Protein AF-A0A3N0ICL8-F1 (afdb_monomer_lite)

Organism: NCBI:txid572010

Secondary structure (DSSP, 8-state):
---------SBGGGSS-HHHHHHHHHIIIIISS-TTT-TT---HHHHS-HHHHHHHHHHHHHHHT--GGGEE--BTTS--HHHHHHTT-STTT---SSSEEEE-B---SSTTPPPPPHHHHHHHHHHHHHHTT-EEEETTEEEEEEEESEEEEEEEE-HHHHHHHHHHHHTTT--

Radius of gyration: 15.99 Å; chains: 1; bounding box: 40×55×31 Å

Sequence (175 aa):
MSINKPIAESGIFSVVSDSDALVLIEFFLYYAAPRGISPLSLDLPRALSGVEKDDLLNELCDEAKCERSDLCFPTLRNGRTNEISRLNLTDERFVVDGAKGFFWLNVPNGKGAPPEDEFDCIIRHIRNSIAHGRVCAVNDYGLFEDIKNNLTMRFVVKPQALINWVSRIQERFDS

Foldseek 3Di:
DDPPDQPLPDFPCVLDPPVLVCLLLCCLQEQCDDVVRHVNHPNCVPNDDLVRLVVLVVLLCVLQVHDVLLEAAAEPVGDPVVSCVVNLNDPVRNDQPGWHKYFHWDDDPDPPDDTDDPSNRVSVQQSQQVVVSVWTDRPQWIWGWHDDVHTRMTTIGRSRSVSVSSVVVVVSVVD

Structure (mmCIF, N/CA/C/O backbone):
data_AF-A0A3N0ICL8-F1
#
_entry.id   AF-A0A3N0ICL8-F1
#
loop_
_atom_sit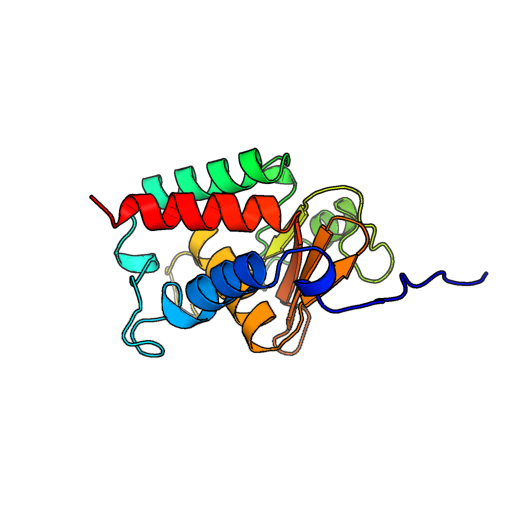e.group_PDB
_atom_site.id
_atom_site.type_symbol
_atom_site.label_atom_id
_atom_site.label_alt_id
_atom_site.label_comp_id
_atom_site.label_asym_id
_atom_site.label_entity_id
_atom_site.label_seq_id
_atom_site.pdbx_PDB_ins_code
_atom_site.Cartn_x
_atom_site.Cartn_y
_atom_site.Cartn_z
_atom_site.occupancy
_atom_site.B_iso_or_equiv
_atom_site.auth_seq_id
_atom_site.auth_comp_id
_atom_site.auth_asym_id
_atom_site.auth_atom_id
_atom_site.pdbx_PDB_model_num
ATOM 1 N N . MET A 1 1 ? 3.594 -36.238 -2.054 1.00 38.16 1 MET A N 1
ATOM 2 C CA . MET A 1 1 ? 3.239 -35.318 -0.953 1.00 38.16 1 MET A CA 1
ATOM 3 C C . MET A 1 1 ? 2.204 -34.358 -1.496 1.00 38.16 1 MET A C 1
ATOM 5 O O . MET A 1 1 ? 2.481 -33.709 -2.495 1.00 38.16 1 MET A O 1
ATOM 9 N N . SER A 1 2 ? 1.000 -34.374 -0.930 1.00 30.83 2 SER A N 1
ATOM 10 C CA . SER A 1 2 ? -0.095 -33.508 -1.368 1.00 30.83 2 SER A CA 1
ATOM 11 C C . SER A 1 2 ? 0.225 -32.070 -0.970 1.00 30.83 2 SER A C 1
ATOM 13 O O . SER A 1 2 ? 0.467 -31.803 0.205 1.00 30.83 2 SER A O 1
ATOM 15 N N . ILE A 1 3 ? 0.286 -31.170 -1.947 1.00 37.06 3 ILE A N 1
ATOM 16 C CA . ILE A 1 3 ? 0.439 -29.736 -1.710 1.00 37.06 3 ILE A CA 1
ATOM 17 C C . ILE A 1 3 ? -0.955 -29.240 -1.332 1.00 37.06 3 ILE A C 1
ATOM 19 O O . ILE A 1 3 ? -1.821 -29.123 -2.199 1.00 37.06 3 ILE A O 1
ATOM 23 N N . ASN A 1 4 ? -1.187 -28.985 -0.044 1.00 35.69 4 ASN A N 1
ATOM 24 C CA . ASN A 1 4 ? -2.344 -28.210 0.395 1.00 35.69 4 ASN A CA 1
ATOM 25 C C . ASN A 1 4 ? -2.156 -26.780 -0.122 1.00 35.69 4 ASN A C 1
ATOM 27 O O . ASN A 1 4 ? -1.581 -25.936 0.559 1.00 35.69 4 ASN A O 1
ATOM 31 N N . LYS A 1 5 ? -2.593 -26.515 -1.358 1.00 39.91 5 LYS A N 1
ATOM 32 C CA . LYS A 1 5 ? -2.854 -25.141 -1.785 1.00 39.91 5 LYS A CA 1
ATOM 33 C C . LYS A 1 5 ? -3.917 -24.582 -0.833 1.00 39.91 5 LYS A C 1
ATOM 35 O O . LYS A 1 5 ? -4.924 -25.267 -0.643 1.00 39.91 5 LYS A O 1
ATOM 40 N N . PRO A 1 6 ? -3.730 -23.386 -0.251 1.00 45.34 6 PRO A N 1
ATOM 41 C CA . PRO A 1 6 ? -4.837 -22.704 0.391 1.00 45.34 6 PRO A CA 1
ATOM 42 C C . PRO A 1 6 ? -5.937 -22.571 -0.660 1.00 45.34 6 PRO A C 1
ATOM 44 O O . PRO A 1 6 ? -5.702 -22.061 -1.760 1.00 45.34 6 PRO A O 1
ATOM 47 N N . ILE A 1 7 ? -7.102 -23.136 -0.365 1.00 46.94 7 ILE A N 1
ATOM 48 C CA . ILE A 1 7 ? -8.272 -22.986 -1.216 1.00 46.94 7 ILE A CA 1
ATOM 49 C C . ILE A 1 7 ? -8.655 -21.513 -1.079 1.00 46.94 7 ILE A C 1
ATOM 51 O O . ILE A 1 7 ? -8.997 -21.056 0.007 1.00 46.94 7 ILE A O 1
ATOM 55 N N . ALA A 1 8 ? -8.513 -20.745 -2.158 1.00 50.00 8 ALA A N 1
ATOM 56 C CA . ALA A 1 8 ? -9.071 -19.404 -2.235 1.00 50.00 8 ALA A CA 1
ATOM 57 C C . ALA A 1 8 ? -10.596 -19.563 -2.279 1.00 50.00 8 ALA A C 1
ATOM 59 O O . ALA A 1 8 ? -11.173 -19.771 -3.344 1.00 50.00 8 ALA A O 1
ATOM 60 N N . GLU A 1 9 ? -11.237 -19.578 -1.112 1.00 45.47 9 GLU A N 1
ATOM 61 C CA . GLU A 1 9 ? -12.672 -19.859 -0.998 1.00 45.47 9 GLU A CA 1
ATOM 62 C C . GLU A 1 9 ? -13.538 -18.640 -1.343 1.00 45.47 9 GLU A C 1
ATOM 64 O O . GLU A 1 9 ? -14.746 -18.771 -1.517 1.00 45.47 9 GLU A O 1
ATOM 69 N N . SER A 1 10 ? -12.950 -17.445 -1.471 1.00 52.47 10 SER A N 1
ATOM 70 C CA . SER A 1 10 ? -13.676 -16.212 -1.794 1.00 52.47 10 SER A CA 1
ATOM 71 C C . SER A 1 10 ? -12.728 -15.019 -2.012 1.00 52.47 10 SER A C 1
ATOM 73 O O . SER A 1 10 ? -11.560 -15.045 -1.616 1.00 52.47 10 SER A O 1
ATOM 75 N N . GLY A 1 11 ? -13.211 -13.968 -2.688 1.00 53.12 11 GLY A N 1
ATOM 76 C CA . GLY A 1 11 ? -12.480 -12.697 -2.784 1.00 53.12 11 GLY A CA 1
ATOM 77 C C . GLY A 1 11 ? -12.280 -12.070 -1.400 1.00 53.12 11 GLY A C 1
ATOM 78 O O . GLY A 1 11 ? -13.015 -12.398 -0.481 1.00 53.12 11 GLY A O 1
ATOM 79 N N . ILE A 1 12 ? -11.324 -11.146 -1.248 1.00 53.72 12 ILE A N 1
ATOM 80 C CA . ILE A 1 12 ? -11.063 -10.390 0.005 1.00 53.72 12 ILE A CA 1
ATOM 81 C C . ILE A 1 12 ? -12.335 -9.864 0.705 1.00 53.72 12 ILE A C 1
ATOM 83 O O . ILE A 1 12 ? -12.366 -9.713 1.920 1.00 53.72 12 ILE A O 1
ATOM 87 N N . PHE A 1 13 ? -13.402 -9.610 -0.045 1.00 54.34 13 PHE A N 1
ATOM 88 C CA . PHE A 1 13 ? -14.673 -9.110 0.474 1.00 54.34 13 PHE A CA 1
ATOM 89 C C . PHE A 1 13 ? -15.501 -10.147 1.244 1.00 54.34 13 PHE A C 1
ATOM 91 O O . PHE A 1 13 ? -16.565 -9.817 1.741 1.00 54.34 13 PHE A O 1
ATOM 98 N N . SER A 1 14 ? -15.038 -11.391 1.375 1.00 55.19 14 SER A N 1
ATOM 99 C CA . SER A 1 14 ? -15.649 -12.362 2.291 1.00 55.19 14 SER A CA 1
ATOM 100 C C . SER A 1 14 ? -15.159 -12.258 3.731 1.00 55.19 14 SER A C 1
ATOM 102 O O . SER A 1 14 ? 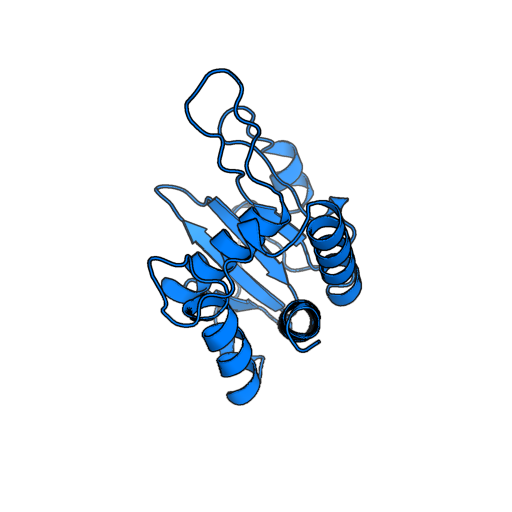-15.793 -12.824 4.618 1.00 55.19 14 SER A O 1
ATOM 104 N N . VAL A 1 15 ? -14.039 -11.566 3.971 1.00 58.69 15 VAL A N 1
ATOM 105 C CA . VAL A 1 15 ? -13.439 -11.398 5.309 1.00 58.69 15 VAL A CA 1
ATOM 106 C C . VAL A 1 15 ? -13.653 -10.000 5.891 1.00 58.69 15 VAL A C 1
ATOM 108 O O . VAL A 1 15 ? -13.181 -9.708 6.986 1.00 58.69 15 VAL A O 1
ATOM 111 N N . VAL A 1 16 ? -14.378 -9.138 5.177 1.00 63.75 16 VAL A N 1
ATOM 112 C CA . VAL A 1 16 ? -14.808 -7.809 5.629 1.00 63.75 16 VAL A CA 1
ATOM 113 C C . VAL A 1 16 ? -16.264 -7.573 5.255 1.00 63.75 16 VAL A C 1
ATOM 115 O O . VAL A 1 16 ? -16.801 -8.265 4.396 1.00 63.75 16 VAL A O 1
ATOM 118 N N . SER A 1 17 ? -16.911 -6.601 5.898 1.00 74.50 17 SER A N 1
ATOM 119 C CA . SER A 1 17 ? -18.257 -6.191 5.495 1.00 74.50 17 SER A CA 1
ATOM 120 C C . SER A 1 17 ? -18.254 -5.553 4.096 1.00 74.50 17 SER A C 1
ATOM 122 O O . SER A 1 17 ? -17.246 -4.990 3.664 1.00 74.50 17 SER A O 1
ATOM 124 N N . ASP A 1 18 ? -19.394 -5.566 3.400 1.00 77.31 18 ASP A N 1
ATOM 125 C CA . ASP A 1 18 ? -19.538 -4.862 2.115 1.00 77.31 18 ASP A CA 1
ATOM 126 C C . ASP A 1 18 ? -19.229 -3.357 2.243 1.00 77.31 18 ASP A C 1
ATOM 128 O O . ASP A 1 18 ? -18.680 -2.747 1.329 1.00 77.31 18 ASP A O 1
ATOM 132 N N . SER A 1 19 ? -19.537 -2.746 3.392 1.00 81.69 19 SER A N 1
ATOM 133 C CA . SER A 1 19 ? -19.188 -1.348 3.673 1.00 81.69 19 SER A CA 1
ATOM 134 C C . SER A 1 19 ? -17.679 -1.126 3.752 1.00 81.69 19 SER A C 1
ATOM 136 O O . SER A 1 19 ? -17.165 -0.175 3.171 1.00 81.69 19 SER A O 1
ATOM 138 N N . ASP A 1 20 ? -16.957 -2.021 4.414 1.00 83.81 20 ASP A N 1
ATOM 139 C CA . ASP A 1 20 ? -15.502 -1.941 4.566 1.00 83.81 20 ASP A CA 1
ATOM 140 C C . ASP A 1 20 ? -14.774 -2.174 3.236 1.00 83.81 20 ASP A C 1
ATOM 142 O O . ASP A 1 20 ? -13.794 -1.503 2.903 1.00 83.81 20 ASP A O 1
ATOM 146 N N . ALA A 1 21 ? -15.293 -3.108 2.438 1.00 83.44 21 ALA A N 1
ATOM 147 C CA . ALA A 1 21 ? -14.873 -3.328 1.063 1.00 83.44 21 ALA A CA 1
ATOM 148 C C . ALA A 1 21 ? -14.972 -2.043 0.230 1.00 83.44 21 ALA A C 1
ATOM 150 O O . ALA A 1 21 ? -14.026 -1.683 -0.478 1.00 83.44 21 ALA A O 1
ATOM 151 N N . LEU A 1 22 ? -16.107 -1.345 0.336 1.00 87.62 22 LEU A N 1
ATOM 152 C CA . LEU A 1 22 ? -16.352 -0.094 -0.373 1.00 87.62 22 LEU A CA 1
ATOM 153 C C . LEU A 1 22 ? -15.381 1.008 0.053 1.00 87.62 22 LEU A C 1
ATOM 155 O O . LEU A 1 22 ? -14.879 1.692 -0.831 1.00 87.62 22 LEU A O 1
ATOM 159 N N . VAL A 1 23 ? -15.035 1.127 1.341 1.00 91.75 23 VAL A N 1
ATOM 160 C CA . VAL A 1 23 ? -14.032 2.103 1.815 1.00 91.75 23 VAL A CA 1
ATOM 161 C C . VAL A 1 23 ? -12.691 1.908 1.106 1.00 91.75 23 VAL A C 1
ATOM 163 O O . VAL A 1 23 ? -12.119 2.860 0.573 1.00 91.75 23 VAL A O 1
ATOM 166 N N . LEU A 1 24 ? -12.196 0.668 1.043 1.00 92.81 24 LEU A N 1
ATOM 167 C CA . LEU A 1 24 ? -10.926 0.369 0.375 1.00 92.81 24 LEU A CA 1
ATOM 168 C C . LEU A 1 24 ? -11.007 0.628 -1.135 1.00 92.81 24 LEU A C 1
ATOM 170 O O . LEU A 1 24 ? -10.092 1.219 -1.711 1.00 92.81 24 LEU A O 1
ATOM 174 N N . ILE A 1 25 ? -12.093 0.204 -1.787 1.00 92.56 25 ILE A N 1
ATOM 175 C CA . ILE A 1 25 ? -12.297 0.430 -3.224 1.00 92.56 25 ILE A CA 1
ATOM 176 C C . ILE A 1 25 ? -12.344 1.930 -3.525 1.00 92.56 25 ILE A C 1
ATOM 178 O O . ILE A 1 25 ? -11.626 2.397 -4.410 1.00 92.56 25 ILE A O 1
ATOM 182 N N . GLU A 1 26 ? -13.167 2.682 -2.795 1.00 94.44 26 GLU A N 1
ATOM 183 C CA . GLU A 1 26 ? -13.355 4.116 -2.988 1.00 94.44 26 GLU A CA 1
ATOM 184 C C . GLU A 1 26 ? -12.031 4.856 -2.801 1.00 94.44 26 GLU A C 1
ATOM 186 O O . GLU A 1 26 ? -11.587 5.598 -3.683 1.00 94.44 26 GLU A O 1
ATOM 191 N N . PHE A 1 27 ? -11.332 4.575 -1.703 1.00 96.81 27 PHE A N 1
ATOM 192 C CA . PHE A 1 27 ? -10.057 5.208 -1.432 1.00 96.81 27 PHE A CA 1
ATOM 193 C C . PHE A 1 27 ? -9.011 4.896 -2.497 1.00 96.81 27 PHE A C 1
ATOM 195 O O . PHE A 1 27 ? -8.489 5.815 -3.128 1.00 96.81 27 PHE A O 1
ATOM 202 N N . PHE A 1 28 ? -8.705 3.623 -2.746 1.00 96.62 28 PHE A N 1
ATOM 203 C CA . PHE A 1 28 ? -7.595 3.286 -3.633 1.00 96.62 28 PHE A CA 1
ATOM 204 C C . PHE A 1 28 ? -7.887 3.614 -5.100 1.00 96.62 28 PHE A C 1
ATOM 206 O O . PHE A 1 28 ? -6.979 4.058 -5.810 1.00 96.62 28 PHE A O 1
ATOM 213 N N . LEU A 1 29 ? -9.124 3.413 -5.570 1.00 95.62 29 LEU A N 1
ATOM 214 C CA . LEU A 1 29 ? -9.475 3.621 -6.977 1.00 95.62 29 LEU A CA 1
ATOM 215 C C . LEU A 1 29 ? -9.864 5.066 -7.311 1.00 95.62 29 LEU A C 1
ATOM 217 O O . LEU A 1 29 ? -9.754 5.436 -8.481 1.00 95.62 29 LEU A O 1
ATOM 221 N N . TYR A 1 30 ? -10.267 5.884 -6.330 1.00 95.69 30 TYR A N 1
ATOM 222 C CA . TYR A 1 30 ? -10.703 7.262 -6.582 1.00 95.69 30 TYR A CA 1
ATOM 223 C C . TYR A 1 30 ? -9.870 8.318 -5.852 1.00 95.69 30 TYR A C 1
ATOM 225 O O . TYR A 1 30 ? -9.346 9.205 -6.530 1.00 95.69 30 TYR A O 1
ATOM 233 N N . TYR A 1 31 ? -9.717 8.243 -4.526 1.00 96.50 31 TYR A N 1
ATOM 234 C CA . TYR A 1 31 ? -9.010 9.278 -3.749 1.00 96.50 31 TYR A CA 1
ATOM 235 C C . TYR A 1 31 ? -7.484 9.199 -3.895 1.00 96.50 31 TYR A C 1
ATOM 237 O O . TYR A 1 31 ? -6.818 10.214 -4.094 1.00 96.50 31 TYR A O 1
ATOM 245 N N . ALA A 1 32 ? -6.921 7.993 -3.871 1.00 96.00 32 ALA A N 1
ATOM 246 C CA . ALA A 1 32 ? -5.489 7.735 -4.024 1.00 96.00 32 ALA A CA 1
ATOM 247 C C . ALA A 1 32 ? -5.069 7.476 -5.487 1.00 96.00 32 ALA A C 1
ATOM 249 O O . ALA A 1 32 ? -3.901 7.197 -5.786 1.00 96.00 32 ALA A O 1
ATOM 250 N N . ALA A 1 33 ? -6.015 7.546 -6.427 1.00 94.38 33 ALA A N 1
ATOM 251 C CA . ALA A 1 33 ? -5.708 7.469 -7.846 1.00 94.38 33 ALA A CA 1
ATOM 252 C C . ALA A 1 33 ? -4.926 8.714 -8.312 1.00 94.38 33 ALA A C 1
ATOM 254 O O . ALA A 1 33 ? -5.056 9.784 -7.724 1.00 94.38 33 ALA A O 1
ATOM 255 N N . PRO A 1 34 ? -4.113 8.621 -9.382 1.00 91.69 34 PRO A N 1
ATOM 256 C CA . PRO A 1 34 ? -3.412 9.785 -9.918 1.00 91.69 34 PRO A CA 1
ATOM 257 C C . PRO A 1 34 ? -4.403 10.845 -10.425 1.00 91.69 34 PRO A C 1
ATOM 259 O O . PRO A 1 34 ? -5.440 10.485 -10.985 1.00 91.69 34 PRO A O 1
ATOM 262 N N . ARG A 1 35 ? -4.040 12.137 -10.366 1.00 89.75 35 ARG A N 1
ATOM 263 C CA . ARG A 1 35 ? -4.895 13.256 -10.834 1.00 89.75 35 ARG A CA 1
ATOM 264 C C . ARG A 1 35 ? -5.471 13.097 -12.242 1.00 89.75 35 ARG A C 1
ATOM 266 O O . ARG A 1 35 ? -6.552 13.594 -12.519 1.00 89.75 35 ARG A O 1
ATOM 273 N N . GLY A 1 36 ? -4.746 12.435 -13.144 1.00 90.50 36 GLY A N 1
ATOM 274 C CA . GLY A 1 36 ? -5.207 12.196 -14.517 1.00 90.50 36 GLY A CA 1
ATOM 275 C C . GLY A 1 36 ? -6.210 11.046 -14.671 1.00 90.50 36 GLY A C 1
ATOM 276 O O . GLY A 1 36 ? -6.708 10.839 -15.771 1.00 90.50 36 GLY A O 1
ATOM 277 N N . ILE A 1 37 ? -6.467 10.280 -13.608 1.00 90.88 37 ILE A N 1
ATOM 278 C CA . ILE A 1 37 ? -7.300 9.069 -13.623 1.00 90.88 37 ILE A CA 1
ATOM 279 C C . ILE A 1 37 ? -8.632 9.291 -12.898 1.00 90.88 37 ILE A C 1
ATOM 281 O O . ILE A 1 37 ? -9.652 8.791 -13.360 1.00 90.88 37 ILE A O 1
ATOM 285 N N . SER A 1 38 ? -8.639 10.045 -11.796 1.00 93.06 38 SER A N 1
ATOM 286 C CA . SER A 1 38 ? -9.843 10.307 -10.998 1.00 93.06 38 SER A CA 1
ATOM 287 C C . SER A 1 38 ? -10.008 11.805 -10.721 1.00 93.06 38 SER A C 1
ATOM 289 O O . SER A 1 38 ? -9.053 12.433 -10.257 1.00 93.06 38 SER A O 1
ATOM 291 N N . PRO A 1 39 ? -11.209 12.385 -10.923 1.00 93.25 39 PRO A N 1
ATOM 292 C CA . PRO A 1 39 ? -11.488 13.768 -10.536 1.00 93.25 39 PRO A CA 1
ATOM 293 C C . PRO A 1 39 ? -11.516 13.969 -9.011 1.00 93.25 39 PRO A C 1
ATOM 295 O O . PRO A 1 39 ? -11.409 15.102 -8.557 1.00 93.25 39 PRO A O 1
ATOM 298 N N . LEU A 1 40 ? -11.640 12.889 -8.231 1.00 94.69 40 LEU A N 1
ATOM 299 C CA . LEU A 1 40 ? -11.632 12.905 -6.762 1.00 94.69 40 LEU A CA 1
ATOM 300 C C . LEU A 1 40 ? -10.221 12.732 -6.174 1.00 94.69 40 LEU A C 1
ATOM 302 O O . LEU A 1 40 ? -10.062 12.639 -4.964 1.00 94.69 40 LEU A O 1
ATOM 306 N N . SER A 1 41 ? -9.192 12.656 -7.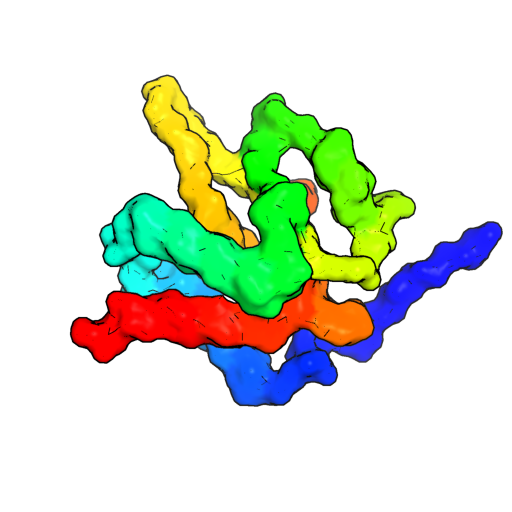020 1.00 96.25 41 SER A N 1
ATOM 307 C CA . SER A 1 41 ? -7.811 12.430 -6.592 1.00 96.25 41 SER A CA 1
ATOM 308 C C . SER A 1 41 ? -7.334 13.486 -5.590 1.00 96.25 41 SER A C 1
ATOM 310 O O . SER A 1 41 ? -7.226 14.665 -5.935 1.00 96.25 41 SER A O 1
ATOM 312 N N . LEU A 1 42 ? -6.855 13.033 -4.432 1.00 95.44 42 LEU A N 1
ATOM 313 C CA . LEU A 1 42 ? -6.167 13.859 -3.434 1.00 95.44 42 LEU A CA 1
ATOM 314 C C . LEU A 1 42 ? -4.738 14.244 -3.855 1.00 95.44 42 LEU A C 1
ATOM 316 O O . LEU A 1 42 ? -4.156 15.161 -3.290 1.00 95.44 42 LEU A O 1
ATOM 320 N N . ASP A 1 43 ? -4.171 13.588 -4.878 1.00 94.81 43 ASP A N 1
ATOM 321 C CA . ASP A 1 43 ? -2.783 13.801 -5.325 1.00 94.81 43 ASP A CA 1
ATOM 322 C C . ASP A 1 43 ? -1.767 13.588 -4.192 1.00 94.81 43 ASP A C 1
ATOM 324 O O . ASP A 1 43 ? -0.847 14.388 -4.011 1.00 94.81 43 ASP A O 1
ATOM 328 N N . LEU A 1 44 ? -1.943 12.490 -3.438 1.00 95.31 44 LEU A N 1
ATOM 329 C CA . LEU A 1 44 ? -1.125 12.131 -2.269 1.00 95.31 44 LEU A CA 1
ATOM 330 C C . LEU A 1 44 ? 0.386 12.345 -2.479 1.00 95.31 44 LEU A C 1
ATOM 332 O O . LEU A 1 44 ? 1.011 12.924 -1.589 1.00 95.31 44 LEU A O 1
ATOM 336 N N . PRO A 1 45 ? 0.988 11.994 -3.643 1.00 93.06 45 PRO A N 1
ATOM 337 C CA . PRO A 1 45 ? 2.418 12.196 -3.850 1.00 93.06 45 PRO A CA 1
ATOM 338 C C . PRO A 1 45 ? 2.879 13.649 -3.712 1.00 93.06 45 PRO A C 1
ATOM 340 O O . PRO A 1 45 ? 4.026 13.876 -3.327 1.00 93.06 45 PRO A O 1
ATOM 343 N N . ARG A 1 46 ? 2.017 14.617 -4.051 1.00 92.38 46 ARG A N 1
ATOM 344 C CA . ARG A 1 46 ? 2.295 16.057 -3.953 1.00 92.38 46 ARG A CA 1
ATOM 345 C C . ARG A 1 46 ? 1.695 16.705 -2.715 1.00 92.38 46 ARG A C 1
ATOM 347 O O . ARG A 1 46 ? 2.200 17.740 -2.295 1.00 92.38 46 ARG A O 1
ATOM 354 N N . ALA A 1 47 ? 0.598 16.155 -2.207 1.00 94.94 47 ALA A N 1
ATOM 355 C CA . ALA A 1 47 ? -0.143 16.754 -1.111 1.00 94.94 47 ALA A CA 1
ATOM 356 C C . ALA A 1 47 ? 0.465 16.439 0.263 1.00 94.94 47 ALA A C 1
ATOM 358 O O . ALA A 1 47 ? 0.294 17.230 1.181 1.00 94.94 47 ALA A O 1
ATOM 359 N N . LEU A 1 48 ? 1.203 15.331 0.379 1.00 96.12 48 LEU A N 1
ATOM 360 C CA . LEU A 1 48 ? 1.899 14.933 1.601 1.00 96.12 48 LEU A CA 1
ATOM 361 C C . LEU A 1 48 ? 3.403 15.192 1.482 1.00 96.12 48 LEU A C 1
ATOM 363 O O . LEU A 1 48 ? 4.035 14.862 0.471 1.00 96.12 48 LEU A O 1
ATOM 367 N N . SER A 1 49 ? 3.991 15.748 2.537 1.00 95.81 49 SER A N 1
ATOM 368 C CA . SER A 1 49 ? 5.438 15.862 2.701 1.00 95.81 49 SER A CA 1
ATOM 369 C C . SER A 1 49 ? 6.090 14.495 2.944 1.00 95.81 49 SER A C 1
ATOM 371 O O . SER A 1 49 ? 5.433 13.521 3.302 1.00 95.81 49 SER A O 1
ATOM 373 N N . GLY A 1 50 ? 7.414 14.413 2.777 1.00 95.12 50 GLY A N 1
ATOM 374 C CA . GLY A 1 50 ? 8.150 13.173 3.053 1.00 95.12 50 GLY A CA 1
ATOM 375 C C . GLY A 1 50 ? 8.050 12.713 4.514 1.00 95.12 50 GLY A C 1
ATOM 376 O O . GLY A 1 50 ? 8.039 11.517 4.763 1.00 95.12 50 GLY A O 1
ATOM 377 N N . VAL A 1 51 ? 7.928 13.648 5.465 1.00 96.88 51 VAL A N 1
ATOM 378 C CA . VAL A 1 51 ? 7.746 13.321 6.891 1.00 96.88 51 VAL A CA 1
ATOM 379 C C . VAL A 1 51 ? 6.367 12.712 7.123 1.00 96.88 51 VAL A C 1
ATOM 381 O O . VAL A 1 51 ? 6.271 11.646 7.712 1.00 96.88 51 VAL A O 1
ATOM 384 N N . GLU A 1 52 ? 5.313 13.322 6.576 1.00 97.19 52 GLU A N 1
ATOM 385 C CA . GLU A 1 52 ? 3.948 12.793 6.709 1.00 97.19 52 GLU A CA 1
ATOM 386 C C . GLU A 1 52 ? 3.803 11.406 6.076 1.00 97.19 52 GLU A C 1
ATOM 388 O O . GLU A 1 52 ? 3.111 10.549 6.617 1.00 97.19 52 GLU A O 1
ATOM 393 N N . LYS A 1 53 ? 4.472 11.160 4.943 1.00 97.62 53 LYS A N 1
ATOM 394 C CA . LYS A 1 53 ? 4.501 9.834 4.311 1.00 97.62 53 LYS A CA 1
ATOM 395 C C . LYS A 1 53 ? 5.206 8.794 5.178 1.00 97.62 53 LYS A C 1
ATOM 397 O O . LYS A 1 53 ? 4.724 7.667 5.270 1.00 97.62 53 LYS A O 1
ATOM 402 N N . ASP A 1 54 ? 6.319 9.165 5.811 1.00 97.31 54 ASP A N 1
ATOM 403 C CA . ASP A 1 54 ? 7.043 8.272 6.714 1.00 97.31 54 ASP A CA 1
ATOM 404 C C . ASP A 1 54 ? 6.215 7.941 7.962 1.00 97.31 54 ASP A C 1
ATOM 406 O O . ASP A 1 54 ? 6.091 6.771 8.323 1.00 97.31 54 ASP A O 1
ATOM 410 N N . ASP A 1 55 ? 5.568 8.950 8.552 1.00 97.88 55 ASP A N 1
ATOM 411 C CA . ASP A 1 55 ? 4.655 8.786 9.684 1.00 97.88 55 ASP A CA 1
ATOM 412 C C . ASP A 1 55 ? 3.489 7.858 9.322 1.00 97.88 55 ASP A C 1
ATOM 414 O O . ASP A 1 55 ? 3.230 6.885 10.027 1.00 97.88 55 ASP A O 1
ATOM 418 N N . LEU A 1 56 ? 2.841 8.078 8.172 1.00 98.06 56 LEU A N 1
ATOM 419 C CA . LEU A 1 56 ? 1.756 7.216 7.696 1.00 98.06 56 LEU A CA 1
ATOM 420 C C . LEU A 1 56 ? 2.224 5.780 7.430 1.00 98.06 56 LEU A C 1
ATOM 422 O O . LEU A 1 56 ? 1.459 4.839 7.631 1.00 98.06 56 LEU A O 1
ATOM 426 N N . LEU A 1 57 ? 3.460 5.571 6.979 1.00 97.88 57 LEU A N 1
ATOM 427 C CA . LEU A 1 57 ? 4.009 4.225 6.812 1.00 97.88 57 LEU A CA 1
ATOM 428 C C . LEU A 1 57 ? 4.277 3.542 8.163 1.00 97.88 57 LEU A C 1
ATOM 430 O O . LEU A 1 57 ? 4.033 2.341 8.306 1.00 97.88 57 LEU A O 1
ATOM 434 N N . ASN A 1 58 ? 4.728 4.291 9.168 1.00 98.00 58 ASN A N 1
ATOM 435 C CA . ASN A 1 58 ? 4.869 3.771 10.528 1.00 98.00 58 ASN A CA 1
ATOM 436 C C . ASN A 1 58 ? 3.491 3.420 11.123 1.00 98.00 58 ASN A C 1
ATOM 438 O O . ASN A 1 58 ? 3.324 2.332 11.670 1.00 98.00 58 ASN A O 1
ATOM 442 N N . GLU A 1 59 ? 2.474 4.257 10.898 1.00 98.31 59 GLU A N 1
ATOM 443 C CA . GLU A 1 59 ? 1.086 3.980 11.294 1.00 98.31 59 GLU A CA 1
ATOM 444 C C . GLU A 1 59 ? 0.526 2.714 10.623 1.00 98.31 59 GLU A C 1
ATOM 446 O O . GLU A 1 59 ? -0.141 1.914 11.281 1.00 98.31 59 GLU A O 1
ATOM 451 N N . LEU A 1 60 ? 0.837 2.465 9.342 1.00 98.38 60 LEU A N 1
ATOM 452 C CA . LEU A 1 60 ? 0.475 1.206 8.676 1.00 98.38 60 LEU A CA 1
ATOM 453 C C . LEU A 1 60 ? 1.079 -0.007 9.395 1.00 98.38 60 LEU A C 1
ATOM 455 O O . LEU A 1 60 ? 0.383 -1.000 9.611 1.00 98.38 60 LEU A O 1
ATOM 459 N N . CYS A 1 61 ? 2.363 0.062 9.753 1.00 98.25 61 CYS A N 1
ATOM 460 C CA . CYS A 1 61 ? 3.048 -1.016 10.467 1.00 98.25 61 CYS A CA 1
ATOM 461 C C . CYS A 1 61 ? 2.411 -1.263 11.847 1.00 98.25 61 CYS A C 1
ATOM 463 O O . CYS A 1 61 ? 2.145 -2.412 12.215 1.00 98.25 61 CYS A O 1
ATOM 465 N N . ASP A 1 62 ? 2.081 -0.190 12.568 1.00 98.12 62 ASP A N 1
ATOM 466 C CA . ASP A 1 62 ? 1.443 -0.248 13.885 1.00 98.12 62 ASP A CA 1
ATOM 467 C C . ASP A 1 62 ? 0.034 -0.856 13.837 1.00 98.12 62 ASP A C 1
ATOM 469 O O . ASP A 1 62 ? -0.319 -1.684 14.690 1.00 98.12 62 ASP A O 1
ATOM 473 N N . GLU A 1 63 ? -0.777 -0.486 12.843 1.00 97.88 63 GLU A N 1
ATOM 474 C CA . GLU A 1 63 ? -2.107 -1.064 12.612 1.00 97.88 63 GLU A CA 1
ATOM 475 C C . GLU A 1 63 ? -2.009 -2.537 12.190 1.00 97.88 63 GLU A C 1
ATOM 477 O O . GLU A 1 63 ? -2.751 -3.393 12.683 1.00 97.88 63 GLU A O 1
ATOM 482 N N . ALA A 1 64 ? -1.047 -2.863 11.323 1.00 97.31 64 ALA A N 1
ATOM 483 C CA . ALA A 1 64 ? -0.815 -4.216 10.825 1.00 97.31 64 ALA A CA 1
ATOM 484 C C . ALA A 1 64 ? -0.137 -5.148 11.845 1.00 97.31 64 ALA A C 1
ATOM 486 O O . ALA A 1 64 ? -0.123 -6.365 11.636 1.00 97.31 64 ALA A O 1
ATOM 487 N N . LYS A 1 65 ? 0.380 -4.598 12.954 1.00 97.44 65 LYS A N 1
ATOM 488 C CA . LYS A 1 65 ? 1.170 -5.309 13.973 1.00 97.44 65 LYS A CA 1
ATOM 489 C C . LYS A 1 65 ? 2.394 -6.007 13.368 1.00 97.44 65 LYS A C 1
ATOM 491 O O . LYS A 1 65 ? 2.681 -7.152 13.714 1.00 97.44 65 LYS A O 1
ATOM 496 N N . CYS A 1 66 ? 3.097 -5.319 12.470 1.00 97.12 66 CYS A N 1
ATOM 497 C CA . CYS A 1 66 ? 4.361 -5.774 11.892 1.00 97.12 66 CYS A CA 1
ATOM 498 C C . CYS A 1 66 ? 5.458 -4.729 12.077 1.00 97.12 66 CYS A C 1
ATOM 500 O O . CYS A 1 66 ? 5.188 -3.560 12.346 1.00 97.12 66 CYS A O 1
ATOM 502 N N . GLU A 1 67 ? 6.709 -5.140 11.915 1.00 96.50 67 GLU A N 1
ATOM 503 C CA . GLU A 1 67 ? 7.821 -4.204 11.860 1.00 96.50 67 GLU A CA 1
ATOM 504 C C . GLU A 1 67 ? 7.992 -3.667 10.439 1.00 96.50 67 GLU A C 1
ATOM 506 O O . GLU A 1 67 ? 7.665 -4.324 9.450 1.00 96.50 67 GLU A O 1
ATOM 511 N N . ARG A 1 68 ? 8.640 -2.507 10.301 1.00 94.69 68 ARG A N 1
ATOM 512 C CA . ARG A 1 68 ? 9.036 -2.008 8.977 1.00 94.69 68 ARG A CA 1
ATOM 513 C C . ARG A 1 68 ? 9.972 -2.974 8.241 1.00 94.69 68 ARG A C 1
ATOM 515 O O . ARG A 1 68 ? 10.004 -2.990 7.018 1.00 94.69 68 ARG A O 1
ATOM 522 N N . SER A 1 69 ? 10.692 -3.822 8.982 1.00 93.88 69 SER A N 1
ATOM 523 C CA . SER A 1 69 ? 11.569 -4.866 8.437 1.00 93.88 69 SER A CA 1
ATOM 524 C C . SER A 1 69 ? 10.818 -6.048 7.792 1.00 93.88 69 SER A C 1
ATOM 526 O O . SER A 1 69 ? 11.432 -6.834 7.056 1.00 93.88 69 SER A O 1
ATOM 528 N N . ASP A 1 70 ? 9.503 -6.149 8.021 1.00 96.19 70 ASP A N 1
ATOM 529 C CA . ASP A 1 70 ? 8.594 -7.106 7.376 1.00 96.19 70 ASP A CA 1
ATOM 530 C C . ASP A 1 70 ? 8.069 -6.596 6.022 1.00 96.19 70 ASP A C 1
ATOM 532 O O . ASP A 1 70 ? 7.430 -7.341 5.269 1.00 96.19 70 ASP A O 1
ATOM 536 N N . LEU A 1 71 ? 8.368 -5.336 5.683 1.00 96.00 71 LEU A N 1
ATOM 537 C CA . LEU A 1 71 ? 8.082 -4.717 4.395 1.00 96.00 71 LEU A CA 1
ATOM 538 C C . LEU A 1 71 ? 9.396 -4.515 3.627 1.00 96.00 71 LEU A C 1
ATOM 540 O O . LEU A 1 71 ? 10.280 -3.762 4.026 1.00 96.00 71 LEU A O 1
ATOM 544 N N . CYS A 1 72 ? 9.545 -5.211 2.504 1.00 93.69 72 CYS A N 1
ATOM 545 C CA . CYS A 1 72 ? 10.734 -5.125 1.661 1.00 93.69 72 CYS A CA 1
ATOM 546 C C . CYS A 1 72 ? 10.461 -4.243 0.435 1.00 93.69 72 CYS A C 1
ATOM 548 O O . CYS A 1 72 ? 9.513 -4.486 -0.314 1.00 93.69 72 CYS A O 1
ATOM 550 N N . PHE A 1 73 ? 11.342 -3.276 0.171 1.00 93.00 73 PHE A N 1
ATOM 551 C CA . PHE A 1 73 ? 11.229 -2.340 -0.957 1.00 93.00 73 PHE A CA 1
ATOM 552 C C . PHE A 1 73 ? 12.383 -2.507 -1.955 1.00 93.00 73 PHE A C 1
ATOM 554 O O . PHE A 1 73 ? 13.258 -1.643 -2.077 1.00 93.00 73 PHE A O 1
ATOM 561 N N . PRO A 1 74 ? 12.475 -3.650 -2.658 1.00 89.12 74 PRO A N 1
ATOM 562 C CA . PRO A 1 74 ? 13.579 -3.883 -3.568 1.00 89.12 74 PRO A CA 1
ATOM 563 C C . PRO A 1 74 ? 13.411 -3.058 -4.854 1.00 89.12 74 PRO A C 1
ATOM 565 O O . PRO A 1 74 ? 12.304 -2.755 -5.297 1.00 89.12 74 PRO A O 1
ATOM 568 N N . THR A 1 75 ? 14.525 -2.729 -5.509 1.00 85.00 75 THR A N 1
ATOM 569 C CA . THR A 1 75 ? 14.509 -2.143 -6.860 1.00 85.00 75 THR A CA 1
ATOM 570 C C . THR A 1 75 ? 14.757 -3.233 -7.890 1.00 85.00 75 THR A C 1
ATOM 572 O O . THR A 1 75 ? 15.599 -4.103 -7.669 1.00 85.00 75 THR A O 1
ATOM 575 N N . LEU A 1 76 ? 14.105 -3.163 -9.056 1.00 69.56 76 LEU A N 1
ATOM 576 C CA . LEU A 1 76 ? 14.234 -4.178 -10.119 1.00 69.56 76 LEU A CA 1
ATOM 577 C C . LEU A 1 76 ? 15.688 -4.467 -10.552 1.00 69.56 76 LEU A C 1
ATOM 579 O O . LEU A 1 76 ? 15.958 -5.515 -11.127 1.00 69.56 76 LEU A O 1
ATOM 583 N N . ARG A 1 77 ? 16.629 -3.550 -10.284 1.00 65.81 77 ARG A N 1
ATOM 584 C CA . ARG A 1 77 ? 18.059 -3.713 -10.592 1.00 65.81 77 ARG A CA 1
ATOM 585 C C . ARG A 1 77 ? 18.835 -4.505 -9.536 1.00 65.81 77 ARG A C 1
ATOM 587 O O . ARG A 1 77 ? 19.781 -5.193 -9.894 1.00 65.81 77 ARG A O 1
ATOM 594 N N . ASN A 1 78 ? 18.439 -4.427 -8.267 1.00 64.38 78 ASN A N 1
ATOM 595 C CA . ASN A 1 78 ? 19.182 -4.984 -7.130 1.00 64.38 78 ASN A CA 1
ATOM 596 C C . ASN A 1 78 ? 18.348 -6.034 -6.385 1.00 64.38 78 ASN A C 1
ATOM 598 O O . ASN A 1 78 ? 18.292 -6.023 -5.156 1.00 64.38 78 ASN A O 1
ATOM 602 N N . GLY A 1 79 ? 17.643 -6.890 -7.131 1.00 62.97 79 GLY A N 1
ATOM 603 C CA . GLY A 1 79 ? 16.588 -7.743 -6.595 1.00 62.97 79 GLY A CA 1
ATOM 604 C C . GLY A 1 79 ? 16.982 -8.506 -5.333 1.00 62.97 79 GLY A C 1
ATOM 605 O O . GLY A 1 79 ? 17.802 -9.419 -5.377 1.00 62.97 79 GLY A O 1
ATOM 606 N N . ARG A 1 80 ? 16.375 -8.136 -4.198 1.00 64.69 80 ARG A N 1
ATOM 607 C CA . ARG A 1 80 ? 16.626 -8.750 -2.887 1.00 64.69 80 ARG A CA 1
ATOM 608 C C . ARG A 1 80 ? 15.814 -10.035 -2.716 1.00 64.69 80 ARG A C 1
ATOM 610 O O . ARG A 1 80 ? 15.014 -10.173 -1.796 1.00 64.69 80 ARG A O 1
ATOM 617 N N . THR A 1 81 ? 16.029 -11.001 -3.606 1.00 73.81 81 THR A N 1
ATOM 618 C CA . THR A 1 81 ? 15.368 -12.319 -3.569 1.00 73.81 81 THR A CA 1
ATOM 619 C C . THR A 1 81 ? 15.572 -13.045 -2.239 1.00 73.81 81 THR A C 1
ATOM 621 O O . THR A 1 81 ? 14.661 -13.724 -1.770 1.00 73.81 81 THR A O 1
ATOM 624 N N . ASN A 1 82 ? 16.715 -12.838 -1.580 1.00 80.56 82 ASN A N 1
ATOM 625 C CA . ASN A 1 82 ? 16.990 -13.402 -0.257 1.00 80.56 82 ASN A CA 1
ATOM 626 C C . ASN A 1 82 ? 16.058 -12.850 0.833 1.00 80.56 82 ASN A C 1
ATOM 628 O O . ASN A 1 82 ? 15.625 -13.611 1.692 1.00 80.56 82 ASN A O 1
ATOM 632 N N . GLU A 1 83 ? 15.717 -11.559 0.800 1.00 83.19 83 GLU A N 1
ATOM 633 C CA . GLU A 1 83 ? 14.804 -10.954 1.782 1.00 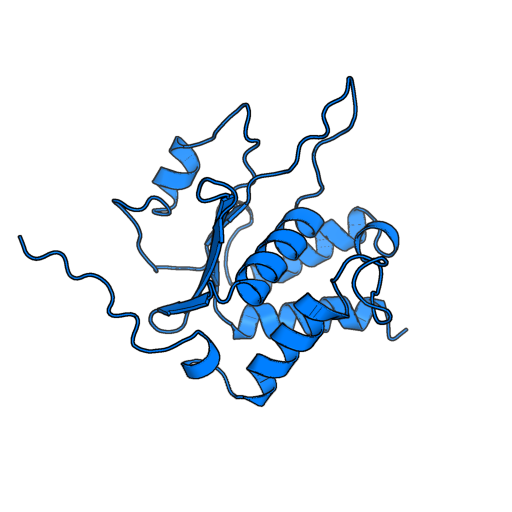83.19 83 GLU A CA 1
ATOM 634 C C . GLU A 1 83 ? 13.362 -11.408 1.549 1.00 83.19 83 GLU A C 1
ATOM 636 O O . GLU A 1 83 ? 12.688 -11.805 2.496 1.00 83.19 83 GLU A O 1
ATOM 641 N N . ILE A 1 84 ? 12.928 -11.462 0.286 1.00 87.81 84 ILE A N 1
ATOM 642 C CA . ILE A 1 84 ? 11.615 -12.010 -0.094 1.00 87.81 84 ILE A CA 1
ATOM 643 C C . ILE A 1 84 ? 11.502 -13.477 0.354 1.00 87.81 84 ILE A C 1
ATOM 645 O O . ILE A 1 84 ? 10.482 -13.892 0.904 1.00 87.81 84 ILE A O 1
ATOM 649 N N . SER A 1 85 ? 12.565 -14.267 0.168 1.00 86.56 85 SER A N 1
ATOM 650 C CA . SER A 1 85 ? 12.601 -15.651 0.642 1.00 86.56 85 SER A CA 1
ATOM 651 C C . SER A 1 85 ? 12.634 -15.757 2.165 1.00 86.56 85 SER A C 1
ATOM 653 O O . SER A 1 85 ? 12.027 -16.686 2.690 1.00 86.56 85 SER A O 1
ATOM 655 N N . ARG A 1 86 ? 13.334 -14.859 2.873 1.00 88.25 86 ARG A N 1
ATOM 656 C CA . ARG A 1 86 ? 13.383 -14.829 4.347 1.00 88.25 86 ARG A CA 1
ATOM 657 C C . ARG A 1 86 ? 11.991 -14.612 4.934 1.00 88.25 86 ARG A C 1
ATOM 659 O O . ARG A 1 86 ? 11.652 -15.238 5.927 1.00 88.25 86 ARG A O 1
ATOM 666 N N . LEU A 1 87 ? 11.197 -13.756 4.294 1.00 90.25 87 LEU A N 1
ATOM 667 C CA . LEU A 1 87 ? 9.828 -13.446 4.698 1.00 90.25 87 LEU A CA 1
ATOM 668 C C . LEU A 1 87 ? 8.803 -14.494 4.234 1.00 90.25 87 LEU A C 1
ATOM 670 O O . LEU A 1 87 ? 7.610 -14.305 4.454 1.00 90.25 87 LEU A O 1
ATOM 674 N N . ASN A 1 88 ? 9.222 -15.604 3.612 1.00 92.12 88 ASN A N 1
ATOM 675 C CA . ASN A 1 88 ? 8.304 -16.626 3.094 1.00 92.12 88 ASN A CA 1
ATOM 676 C C . ASN A 1 88 ? 7.266 -16.026 2.121 1.00 92.12 88 ASN A C 1
ATOM 678 O O . ASN A 1 88 ? 6.075 -16.315 2.207 1.00 92.12 88 ASN A O 1
ATOM 682 N N . LEU A 1 89 ? 7.716 -15.142 1.220 1.00 90.81 89 LEU A N 1
ATOM 683 C CA . LEU A 1 89 ? 6.873 -14.459 0.227 1.00 90.81 89 LEU A CA 1
ATOM 684 C C . LEU A 1 89 ? 7.056 -14.992 -1.204 1.00 90.81 89 LEU A C 1
ATOM 686 O O . LEU A 1 89 ? 6.382 -14.525 -2.122 1.00 90.81 89 LEU A O 1
ATOM 690 N N . THR A 1 90 ? 7.939 -15.971 -1.415 1.00 86.44 90 THR A N 1
ATOM 691 C CA . THR A 1 90 ? 8.106 -16.652 -2.709 1.00 86.44 90 THR A CA 1
ATOM 692 C C . THR A 1 90 ? 7.015 -17.699 -2.922 1.00 86.44 90 THR A C 1
ATOM 694 O O . THR A 1 90 ? 6.514 -18.268 -1.958 1.00 86.44 90 THR A O 1
ATOM 697 N N . ASP A 1 91 ? 6.675 -18.005 -4.176 1.00 84.31 91 ASP A N 1
ATOM 698 C CA . ASP A 1 91 ? 5.615 -18.978 -4.504 1.00 84.31 91 ASP A CA 1
ATOM 699 C C . ASP A 1 91 ? 5.841 -20.362 -3.876 1.00 84.31 91 ASP A C 1
ATOM 701 O O . ASP A 1 91 ? 4.898 -21.031 -3.468 1.00 84.31 91 ASP A O 1
ATOM 705 N N . GLU A 1 92 ? 7.100 -20.779 -3.757 1.00 84.69 92 GLU A N 1
ATOM 706 C CA . GLU A 1 92 ? 7.485 -22.088 -3.219 1.00 84.69 92 GLU A CA 1
ATOM 707 C C . GLU A 1 92 ? 7.390 -22.177 -1.692 1.00 84.69 92 GLU A C 1
ATOM 709 O O . GLU A 1 92 ? 7.287 -23.273 -1.142 1.00 84.69 92 GLU A O 1
ATOM 714 N N . ARG A 1 93 ? 7.478 -21.038 -0.998 1.00 84.81 93 ARG A N 1
ATOM 715 C CA . ARG A 1 93 ? 7.549 -20.968 0.469 1.00 84.81 93 ARG A CA 1
ATOM 716 C C . ARG A 1 93 ? 6.465 -20.080 1.060 1.00 84.81 93 ARG A C 1
ATOM 718 O O . ARG A 1 93 ? 6.600 -19.663 2.202 1.00 84.81 93 ARG A O 1
ATOM 725 N N . PHE A 1 94 ? 5.427 -19.760 0.292 1.00 89.56 94 PHE A N 1
ATOM 726 C CA . PHE A 1 94 ? 4.427 -18.795 0.717 1.00 89.56 94 PHE A CA 1
ATOM 727 C C . PHE A 1 94 ? 3.657 -19.292 1.943 1.00 89.56 94 PHE A C 1
ATOM 729 O O . PHE A 1 94 ? 3.013 -20.340 1.902 1.00 89.56 94 PHE A O 1
ATOM 736 N N . VAL A 1 95 ? 3.721 -18.519 3.028 1.00 90.31 95 VAL A N 1
ATOM 737 C CA . VAL A 1 95 ? 2.995 -18.786 4.275 1.00 90.31 95 VAL A CA 1
ATOM 738 C C . VAL A 1 95 ? 2.380 -17.489 4.784 1.00 90.31 95 VAL A C 1
ATOM 740 O O . VAL A 1 95 ? 3.058 -16.465 4.859 1.00 90.31 95 VAL A O 1
ATOM 743 N N . VAL A 1 96 ? 1.104 -17.551 5.164 1.00 91.88 96 VAL A N 1
ATOM 744 C CA . VAL A 1 96 ? 0.363 -16.460 5.809 1.00 91.88 96 VAL A CA 1
ATOM 745 C C . VAL A 1 96 ? 0.447 -16.649 7.326 1.00 91.88 96 VAL A C 1
ATOM 747 O O . VAL A 1 96 ? -0.354 -17.375 7.907 1.00 91.88 96 VAL A O 1
ATOM 750 N N . ASP A 1 97 ? 1.457 -16.045 7.950 1.00 92.19 97 ASP A N 1
ATOM 751 C CA . ASP A 1 97 ? 1.769 -16.134 9.391 1.00 92.19 97 ASP A CA 1
ATOM 752 C C . ASP A 1 97 ? 1.805 -14.761 10.095 1.00 92.19 97 ASP A C 1
ATOM 754 O O . ASP A 1 97 ? 1.992 -14.687 11.308 1.00 92.19 97 ASP A O 1
ATOM 758 N N . GLY A 1 98 ? 1.606 -13.677 9.347 1.00 94.62 98 GLY A N 1
ATOM 759 C CA . GLY A 1 98 ? 1.724 -12.306 9.825 1.00 94.62 98 GLY A CA 1
ATOM 760 C C . GLY A 1 98 ? 1.585 -11.309 8.680 1.00 94.62 98 GLY A C 1
ATOM 761 O O . GLY A 1 98 ? 1.560 -11.698 7.508 1.00 94.62 98 GLY A O 1
ATOM 762 N N . ALA A 1 99 ? 1.475 -10.023 9.021 1.00 97.25 99 ALA A N 1
ATOM 763 C CA . ALA A 1 99 ? 1.508 -8.974 8.014 1.00 97.25 99 ALA A CA 1
ATOM 764 C C . ALA A 1 99 ? 2.942 -8.789 7.505 1.00 97.25 99 ALA A C 1
ATOM 766 O O . ALA A 1 99 ? 3.872 -8.681 8.298 1.00 97.25 99 ALA A O 1
ATOM 767 N N . LYS A 1 100 ? 3.115 -8.819 6.184 1.00 97.38 100 LYS A N 1
ATOM 768 C CA . LYS A 1 100 ? 4.420 -8.756 5.515 1.00 97.38 100 LYS A CA 1
ATOM 769 C C . LYS A 1 100 ? 4.238 -8.556 4.022 1.00 97.38 100 LYS A C 1
ATOM 771 O O . LYS A 1 100 ? 3.236 -8.991 3.447 1.00 97.38 100 LYS A O 1
ATOM 776 N N . GLY A 1 101 ? 5.219 -7.955 3.363 1.00 96.94 101 GLY A N 1
ATOM 777 C CA . GLY A 1 101 ? 5.127 -7.766 1.924 1.00 96.94 101 GLY A CA 1
ATOM 778 C C . GLY A 1 101 ? 6.426 -7.396 1.242 1.00 96.94 101 GLY A C 1
ATOM 779 O O . GLY A 1 101 ? 7.400 -6.994 1.871 1.00 96.94 101 GLY A O 1
ATOM 780 N N . PHE A 1 102 ? 6.424 -7.526 -0.080 1.00 95.62 102 PHE A N 1
ATOM 781 C CA . PHE A 1 102 ? 7.428 -6.898 -0.924 1.00 95.62 102 PHE A CA 1
ATOM 782 C C . PHE A 1 102 ? 6.763 -5.989 -1.949 1.00 95.62 102 PHE A C 1
ATOM 784 O O . PHE A 1 102 ? 5.729 -6.340 -2.518 1.00 95.62 102 PHE A O 1
ATOM 791 N N . PHE A 1 103 ? 7.395 -4.851 -2.220 1.00 95.44 103 PHE A N 1
ATOM 792 C CA . PHE A 1 103 ? 6.885 -3.809 -3.105 1.00 95.44 103 PHE A CA 1
ATOM 793 C C . PHE A 1 103 ? 8.023 -3.322 -3.997 1.00 95.44 103 PHE A C 1
ATOM 795 O O . PHE A 1 103 ? 8.964 -2.684 -3.524 1.00 95.44 103 PHE A O 1
ATOM 802 N N . TRP A 1 104 ? 7.982 -3.643 -5.290 1.00 93.00 104 TRP A N 1
ATOM 803 C CA . TRP A 1 104 ? 9.064 -3.232 -6.181 1.00 93.00 104 TRP A CA 1
ATOM 804 C C . TRP A 1 104 ? 9.014 -1.723 -6.438 1.00 93.00 104 TRP A C 1
ATOM 806 O O . TRP A 1 104 ? 8.114 -1.222 -7.116 1.00 93.00 104 TRP A O 1
ATOM 816 N N . LEU A 1 105 ? 10.032 -1.011 -5.950 1.00 91.56 105 LEU A N 1
ATOM 817 C CA . LEU A 1 105 ? 10.175 0.426 -6.159 1.00 91.56 105 LEU A CA 1
ATOM 818 C C . LEU A 1 105 ? 10.392 0.730 -7.636 1.00 91.56 105 LEU A C 1
ATOM 820 O O . LEU A 1 105 ? 11.271 0.151 -8.296 1.00 91.56 105 LEU A O 1
ATOM 824 N N . ASN A 1 106 ? 9.636 1.698 -8.147 1.00 88.06 106 ASN A N 1
ATOM 825 C CA . ASN A 1 106 ? 9.931 2.249 -9.453 1.00 88.06 106 ASN A CA 1
ATOM 826 C C . ASN A 1 106 ? 11.187 3.129 -9.369 1.00 88.06 106 ASN A C 1
ATOM 828 O O . ASN A 1 106 ? 11.286 4.021 -8.530 1.00 88.06 106 ASN A O 1
ATOM 832 N N . VAL A 1 107 ? 12.147 2.898 -10.263 1.00 82.12 107 VAL A N 1
ATOM 833 C CA . VAL A 1 107 ? 13.345 3.736 -10.390 1.00 82.12 107 VAL A CA 1
ATOM 834 C C . VAL A 1 107 ? 13.265 4.443 -11.738 1.00 82.12 107 VAL A C 1
ATOM 836 O O . VAL A 1 107 ? 13.319 3.762 -12.769 1.00 82.12 107 VAL A O 1
ATOM 839 N N . PRO A 1 108 ? 13.123 5.779 -11.773 1.00 76.50 108 PRO A N 1
ATOM 840 C CA . PRO A 1 108 ? 13.034 6.506 -13.029 1.00 76.50 108 PRO A CA 1
ATOM 841 C C . PRO A 1 108 ? 14.271 6.262 -13.903 1.00 76.50 108 PRO A C 1
ATOM 843 O O . PRO A 1 108 ? 15.410 6.251 -13.433 1.00 76.50 108 PRO A O 1
ATOM 846 N N . ASN A 1 109 ? 14.058 6.089 -15.208 1.00 65.62 109 ASN A N 1
ATOM 847 C CA . ASN A 1 109 ? 15.156 5.995 -16.165 1.00 65.62 109 ASN A CA 1
ATOM 848 C C . ASN A 1 109 ? 15.772 7.390 -16.366 1.00 65.62 109 ASN A C 1
ATOM 850 O O . ASN A 1 109 ? 15.266 8.192 -17.143 1.00 65.62 109 ASN A O 1
ATOM 854 N N . GLY A 1 110 ? 16.863 7.685 -15.660 1.00 61.47 110 GLY A N 1
ATOM 855 C CA . GLY A 1 110 ? 17.597 8.945 -15.781 1.00 61.47 110 GLY A CA 1
ATOM 856 C C . GLY A 1 110 ? 18.743 9.030 -14.774 1.00 61.47 110 GLY A C 1
ATOM 857 O O . GLY A 1 110 ? 18.706 8.389 -13.726 1.00 61.47 110 GLY A O 1
ATOM 858 N N . LYS A 1 111 ? 19.798 9.791 -15.088 1.00 55.00 111 LYS A N 1
ATOM 859 C CA . LYS A 1 111 ? 20.912 10.007 -14.151 1.00 55.00 111 LYS A CA 1
ATOM 860 C C . LYS A 1 111 ? 20.444 10.930 -13.017 1.00 55.00 111 LYS A C 1
ATOM 862 O O . LYS A 1 111 ? 20.372 12.135 -13.220 1.00 55.00 111 LYS A O 1
ATOM 867 N N . GLY A 1 112 ? 20.147 10.364 -11.846 1.00 63.66 112 GLY A N 1
ATOM 868 C CA . GLY A 1 112 ? 20.038 11.114 -10.587 1.00 63.66 112 GLY A CA 1
ATOM 869 C C . GLY A 1 112 ? 18.637 11.323 -10.007 1.00 63.66 112 GLY A C 1
ATOM 870 O O . GLY A 1 112 ? 18.535 11.957 -8.964 1.00 63.66 112 GLY A O 1
ATOM 871 N N . ALA A 1 113 ? 17.571 10.798 -10.620 1.00 72.19 113 ALA A N 1
ATOM 872 C CA . ALA A 1 113 ? 16.262 10.801 -9.965 1.00 72.19 113 ALA A CA 1
ATOM 873 C C . ALA A 1 113 ? 16.242 9.740 -8.845 1.00 72.19 113 ALA A C 1
ATOM 875 O O . ALA A 1 113 ? 16.663 8.604 -9.103 1.00 72.19 113 ALA A O 1
ATOM 876 N N . PRO A 1 114 ? 15.792 10.080 -7.623 1.00 77.44 114 PRO A N 1
ATOM 877 C CA . PRO A 1 114 ? 15.670 9.097 -6.557 1.00 77.44 114 PRO A CA 1
ATOM 878 C C . PRO A 1 114 ? 14.633 8.023 -6.932 1.00 77.44 114 PRO A C 1
ATOM 880 O O . PRO A 1 114 ? 13.763 8.272 -7.778 1.00 77.44 114 PRO A O 1
ATOM 883 N N . PRO A 1 115 ? 14.722 6.821 -6.336 1.00 82.19 115 PRO A N 1
ATOM 884 C CA . PRO A 1 115 ? 13.626 5.861 -6.364 1.00 82.19 115 PRO A CA 1
ATOM 885 C C . PRO A 1 115 ? 12.314 6.494 -5.883 1.00 82.19 115 PRO A C 1
ATOM 887 O O . PRO A 1 115 ? 12.322 7.492 -5.164 1.00 82.19 115 PRO A O 1
ATOM 890 N N . GLU A 1 116 ? 11.197 5.900 -6.291 1.00 90.50 116 GLU A N 1
ATOM 891 C CA . GLU A 1 116 ? 9.880 6.184 -5.720 1.00 90.50 116 GLU A CA 1
ATOM 892 C C . GLU A 1 116 ? 9.901 6.068 -4.188 1.00 90.50 116 GLU A C 1
ATOM 894 O O . GLU A 1 116 ? 10.638 5.252 -3.634 1.00 90.50 116 GLU A O 1
ATOM 899 N N . ASP A 1 117 ? 9.096 6.891 -3.522 1.00 93.38 117 ASP A N 1
ATOM 900 C CA . ASP A 1 117 ? 8.904 6.821 -2.077 1.00 93.38 117 ASP A CA 1
ATOM 901 C C . ASP A 1 117 ? 8.181 5.520 -1.676 1.00 93.38 117 ASP A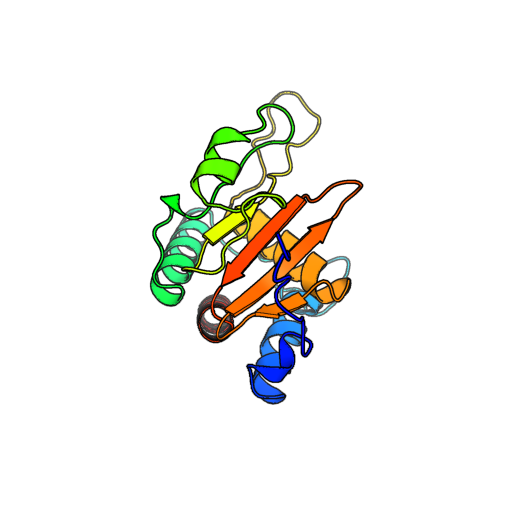 C 1
ATOM 903 O O . ASP A 1 117 ? 7.335 5.013 -2.420 1.00 93.38 117 ASP A O 1
ATOM 907 N N . GLU A 1 118 ? 8.510 4.961 -0.509 1.00 95.94 118 GLU A N 1
ATOM 908 C CA . GLU A 1 118 ? 7.935 3.694 -0.037 1.00 95.94 118 GLU A CA 1
ATOM 909 C C . GLU A 1 118 ? 6.412 3.787 0.127 1.00 95.94 118 GLU A C 1
ATOM 911 O O . GLU A 1 118 ? 5.695 2.890 -0.323 1.00 95.94 118 GLU A O 1
ATOM 916 N N . PHE A 1 119 ? 5.903 4.893 0.681 1.00 97.38 119 PHE A N 1
ATOM 917 C CA . PHE A 1 119 ? 4.467 5.124 0.839 1.00 97.38 119 PHE A CA 1
ATOM 918 C C . PHE A 1 119 ? 3.767 5.165 -0.524 1.00 97.38 119 PHE A C 1
ATOM 920 O O . PHE A 1 119 ? 2.793 4.442 -0.759 1.00 97.38 119 PHE A O 1
ATOM 927 N N . ASP A 1 120 ? 4.301 5.957 -1.460 1.00 96.19 120 ASP A N 1
ATOM 928 C CA . ASP A 1 120 ? 3.736 6.091 -2.808 1.00 96.19 120 ASP A CA 1
ATOM 929 C C . ASP A 1 120 ? 3.737 4.735 -3.548 1.00 96.19 120 ASP A C 1
ATOM 931 O O . ASP A 1 120 ? 2.777 4.389 -4.249 1.00 96.19 120 ASP A O 1
ATOM 935 N N . CYS A 1 121 ? 4.782 3.926 -3.339 1.00 96.19 121 CYS A N 1
ATOM 936 C CA . CYS A 1 121 ? 4.905 2.579 -3.889 1.00 96.19 121 CYS A CA 1
ATOM 937 C C . CYS A 1 121 ? 3.809 1.633 -3.367 1.00 96.19 121 CYS A C 1
ATOM 939 O O . CYS A 1 121 ? 3.171 0.933 -4.166 1.00 96.19 121 CYS A O 1
ATOM 941 N N . ILE A 1 122 ? 3.545 1.634 -2.054 1.00 97.88 122 ILE A N 1
ATOM 942 C CA . ILE A 1 122 ? 2.473 0.834 -1.438 1.00 97.88 122 ILE A CA 1
ATOM 943 C C . ILE A 1 122 ? 1.118 1.231 -2.020 1.00 97.88 122 ILE A C 1
ATOM 945 O O . ILE A 1 122 ? 0.396 0.367 -2.523 1.00 97.88 122 ILE A O 1
ATOM 949 N N . ILE A 1 123 ? 0.796 2.531 -2.020 1.00 97.81 123 ILE A N 1
ATOM 950 C CA . ILE A 1 123 ? -0.467 3.058 -2.556 1.00 97.81 123 ILE A CA 1
ATOM 951 C C . ILE A 1 123 ? -0.673 2.593 -4.000 1.00 97.81 123 ILE A C 1
ATOM 953 O O . ILE A 1 123 ? -1.726 2.050 -4.353 1.00 97.81 123 ILE A O 1
ATOM 957 N N . ARG A 1 124 ? 0.352 2.758 -4.845 1.00 96.56 124 ARG A N 1
ATOM 958 C CA . ARG A 1 124 ? 0.307 2.355 -6.253 1.00 96.56 124 ARG A CA 1
ATOM 959 C C . ARG A 1 124 ? 0.038 0.859 -6.408 1.00 96.56 124 ARG A C 1
ATOM 961 O O . ARG A 1 124 ? -0.783 0.484 -7.246 1.00 96.56 124 ARG A O 1
ATOM 968 N N . HIS A 1 125 ? 0.731 0.013 -5.650 1.00 97.50 125 HIS A N 1
ATOM 969 C CA . HIS A 1 125 ? 0.593 -1.437 -5.767 1.00 97.50 125 HIS A CA 1
ATOM 970 C C . HIS A 1 125 ? -0.734 -1.963 -5.219 1.00 97.50 125 HIS A C 1
ATOM 972 O O . HIS A 1 125 ? -1.351 -2.801 -5.879 1.00 97.50 125 HIS A O 1
ATOM 978 N N . ILE A 1 126 ? -1.211 -1.465 -4.074 1.00 97.38 126 ILE A N 1
ATOM 979 C CA . ILE A 1 126 ? -2.521 -1.861 -3.535 1.00 97.38 126 ILE A CA 1
ATOM 980 C C . ILE A 1 126 ? -3.629 -1.450 -4.507 1.00 97.38 126 ILE A C 1
ATOM 982 O O . ILE A 1 126 ? -4.470 -2.278 -4.857 1.00 97.38 126 ILE A O 1
ATOM 986 N N . ARG A 1 127 ? -3.582 -0.223 -5.045 1.00 96.38 127 ARG A N 1
ATOM 987 C CA . ARG A 1 127 ? -4.524 0.215 -6.083 1.00 96.38 127 ARG A CA 1
ATOM 988 C C . ARG A 1 127 ? -4.522 -0.721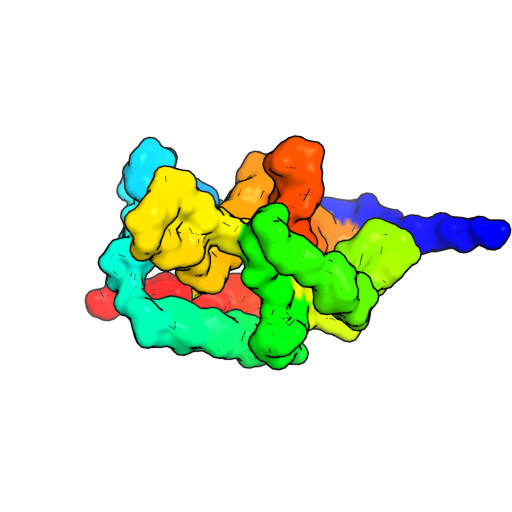 -7.285 1.00 96.38 127 ARG A C 1
ATOM 990 O O . ARG A 1 127 ? -5.586 -1.137 -7.727 1.00 96.38 127 ARG A O 1
ATOM 997 N N . ASN A 1 128 ? -3.350 -1.037 -7.836 1.00 95.62 128 ASN A N 1
ATOM 998 C CA . ASN A 1 128 ? -3.251 -1.910 -9.007 1.00 95.62 128 ASN A CA 1
ATOM 999 C C . ASN A 1 128 ? -3.775 -3.325 -8.715 1.00 95.62 128 ASN A C 1
ATOM 1001 O O . ASN A 1 128 ? -4.404 -3.933 -9.578 1.00 95.62 128 ASN A O 1
ATOM 1005 N N . SER A 1 129 ? -3.530 -3.834 -7.508 1.00 95.62 129 SER A N 1
ATOM 1006 C CA . SER A 1 129 ? -4.065 -5.113 -7.048 1.00 95.62 129 SER A CA 1
ATOM 1007 C C . SER A 1 129 ? -5.598 -5.108 -7.043 1.00 95.62 129 SER A C 1
ATOM 1009 O O . SER A 1 129 ? -6.217 -5.948 -7.699 1.00 95.62 129 SER A O 1
ATOM 1011 N N . ILE A 1 130 ? -6.213 -4.100 -6.411 1.00 93.62 130 ILE A N 1
ATOM 1012 C CA . ILE A 1 130 ? -7.675 -3.932 -6.359 1.00 93.62 130 ILE A CA 1
ATOM 1013 C C . ILE A 1 130 ? -8.256 -3.744 -7.767 1.00 93.62 130 ILE A C 1
ATOM 1015 O O . ILE A 1 130 ? -9.191 -4.446 -8.144 1.00 93.62 130 ILE A O 1
ATOM 1019 N N . ALA A 1 131 ? -7.676 -2.852 -8.576 1.00 92.31 131 ALA A N 1
ATOM 1020 C CA . ALA A 1 131 ? -8.153 -2.542 -9.927 1.00 92.31 131 ALA A CA 1
ATOM 1021 C C . ALA A 1 131 ? -8.140 -3.761 -10.864 1.00 92.31 131 ALA A C 1
ATOM 1023 O O . ALA A 1 131 ? -8.957 -3.851 -11.778 1.00 92.31 131 ALA A O 1
ATOM 1024 N N . HIS A 1 132 ? -7.217 -4.700 -10.647 1.00 92.00 132 HIS A N 1
ATOM 1025 C CA . HIS A 1 132 ? -7.117 -5.933 -11.425 1.00 92.00 132 HIS A CA 1
ATOM 1026 C C . HIS A 1 132 ? -7.800 -7.137 -10.761 1.00 92.00 132 HIS A C 1
ATOM 1028 O O . HIS A 1 132 ? -7.679 -8.249 -11.276 1.00 92.00 132 HIS A O 1
ATOM 1034 N N . GLY A 1 133 ? -8.484 -6.949 -9.626 1.00 89.38 133 GLY A N 1
ATOM 1035 C CA . GLY A 1 133 ? -9.138 -8.032 -8.887 1.00 89.38 133 GLY A CA 1
ATOM 1036 C C . GLY A 1 133 ? -8.167 -9.077 -8.328 1.00 89.38 133 GLY A C 1
ATOM 1037 O O . GLY A 1 133 ? -8.552 -10.225 -8.121 1.00 89.38 133 GLY A O 1
ATOM 1038 N N . ARG A 1 134 ? -6.900 -8.713 -8.100 1.00 91.62 134 ARG A N 1
ATOM 1039 C CA . ARG A 1 134 ? -5.838 -9.609 -7.602 1.00 91.62 134 ARG A CA 1
ATOM 1040 C C . ARG A 1 134 ? -5.754 -9.584 -6.083 1.00 91.62 134 ARG A C 1
ATOM 1042 O O . ARG A 1 134 ? -4.696 -9.404 -5.482 1.00 91.62 134 ARG A O 1
ATOM 1049 N N . VAL A 1 135 ? -6.923 -9.747 -5.488 1.00 90.69 135 VAL A N 1
ATOM 1050 C CA . VAL A 1 135 ? -7.149 -9.676 -4.055 1.00 90.69 135 VAL A CA 1
ATOM 1051 C C . VAL A 1 135 ? -7.913 -10.915 -3.616 1.00 90.69 135 VAL A C 1
ATOM 1053 O O . VAL A 1 135 ? -8.982 -11.216 -4.147 1.00 90.69 135 VAL A O 1
ATOM 1056 N N . CYS A 1 136 ? -7.381 -11.656 -2.653 1.00 87.56 136 CYS A N 1
ATOM 1057 C CA . CYS A 1 136 ? -8.054 -12.836 -2.117 1.00 87.56 136 CYS A CA 1
ATOM 1058 C C . CYS A 1 136 ? -7.962 -12.896 -0.596 1.00 87.56 136 CYS A C 1
ATOM 1060 O O . CYS A 1 136 ? -7.065 -12.318 0.017 1.00 87.56 136 CYS A O 1
ATOM 1062 N N . ALA A 1 137 ? -8.928 -13.580 0.009 1.00 87.19 137 ALA A N 1
ATOM 1063 C CA . ALA A 1 137 ? -8.921 -13.868 1.431 1.00 87.19 137 ALA A CA 1
ATOM 1064 C C . ALA A 1 137 ? -8.109 -15.141 1.703 1.00 87.19 137 ALA A C 1
ATOM 1066 O O . ALA A 1 137 ? -8.277 -16.150 1.013 1.00 87.19 137 ALA A O 1
ATOM 1067 N N . VAL A 1 138 ? -7.249 -15.105 2.720 1.00 86.44 138 VAL A N 1
ATOM 1068 C CA . VAL A 1 138 ? -6.545 -16.280 3.241 1.00 86.44 138 VAL A CA 1
ATOM 1069 C C . VAL A 1 138 ? -6.578 -16.218 4.766 1.00 86.44 138 VAL A C 1
ATOM 1071 O O . VAL A 1 138 ? -5.861 -15.423 5.375 1.00 86.44 138 VAL A O 1
ATOM 1074 N N . ASN A 1 139 ? -7.399 -17.070 5.390 1.00 85.62 139 ASN A N 1
ATOM 1075 C CA . ASN A 1 139 ? -7.730 -16.974 6.818 1.00 85.62 139 ASN A CA 1
ATOM 1076 C C . ASN A 1 139 ? -8.242 -15.554 7.151 1.00 85.62 139 ASN A C 1
ATOM 1078 O O . ASN A 1 139 ? -9.059 -15.018 6.410 1.00 85.62 139 ASN A O 1
ATOM 1082 N N . ASP A 1 140 ? -7.720 -14.918 8.203 1.00 87.88 140 ASP A N 1
ATOM 1083 C CA . ASP A 1 140 ? -8.083 -13.550 8.611 1.00 87.88 140 ASP A CA 1
ATOM 1084 C C . ASP A 1 140 ? -7.309 -12.446 7.853 1.00 87.88 140 ASP A C 1
ATOM 1086 O O . ASP A 1 140 ? -7.330 -11.276 8.247 1.00 87.88 140 ASP A O 1
ATOM 1090 N N . TYR A 1 141 ? -6.563 -12.801 6.802 1.00 91.50 141 TYR A N 1
ATOM 1091 C CA . TYR A 1 141 ? -5.720 -11.878 6.043 1.00 91.50 141 TYR A CA 1
ATOM 1092 C C . TYR A 1 141 ? -6.247 -11.662 4.624 1.00 91.50 141 TYR A C 1
ATOM 1094 O O . TYR A 1 141 ? -6.777 -12.567 3.980 1.00 91.50 141 TYR A O 1
ATOM 1102 N N . GLY A 1 142 ? -6.023 -10.455 4.110 1.00 91.94 142 GLY A N 1
ATOM 1103 C CA . GLY A 1 142 ? -6.079 -10.158 2.689 1.00 91.94 142 GLY A CA 1
ATOM 1104 C C . GLY A 1 142 ? -4.708 -10.386 2.060 1.00 91.94 142 GLY A C 1
ATOM 1105 O O . GLY A 1 142 ? -3.695 -9.891 2.560 1.00 91.94 142 GLY A O 1
ATOM 1106 N N . LEU A 1 143 ? -4.684 -11.129 0.959 1.00 94.38 143 LEU A N 1
ATOM 1107 C CA . LEU A 1 143 ? -3.542 -11.249 0.068 1.00 94.38 143 LEU A CA 1
ATOM 1108 C C . LEU A 1 143 ? -3.775 -10.344 -1.141 1.00 94.38 143 LEU A C 1
ATOM 1110 O O . LEU A 1 143 ? -4.736 -10.523 -1.890 1.00 94.38 143 LEU A O 1
ATOM 1114 N N . PHE A 1 144 ? -2.878 -9.384 -1.324 1.00 95.50 144 PHE A N 1
ATOM 1115 C CA . PHE A 1 144 ? -2.863 -8.460 -2.446 1.00 95.50 144 PHE A CA 1
ATOM 1116 C C . PHE A 1 144 ? -1.673 -8.790 -3.337 1.00 95.50 144 PHE A C 1
ATOM 1118 O O . PHE A 1 144 ? -0.559 -8.972 -2.841 1.00 95.50 144 PHE A O 1
ATOM 1125 N N . GLU A 1 145 ? -1.891 -8.815 -4.649 1.00 95.75 145 GLU A N 1
ATOM 1126 C CA . GLU A 1 145 ? -0.822 -9.032 -5.618 1.00 95.75 145 GLU A CA 1
ATOM 1127 C C . GLU A 1 145 ? -0.873 -8.015 -6.756 1.00 95.75 145 GLU A C 1
ATOM 1129 O O . GLU A 1 145 ? -1.920 -7.740 -7.338 1.00 95.75 145 GLU A O 1
ATOM 1134 N N . ASP A 1 146 ? 0.288 -7.485 -7.137 1.00 95.25 146 ASP A N 1
ATOM 1135 C CA . ASP A 1 146 ? 0.428 -6.707 -8.370 1.00 95.25 146 ASP A CA 1
ATOM 1136 C C . ASP A 1 146 ? 1.376 -7.427 -9.324 1.00 95.25 146 ASP A C 1
ATOM 1138 O O . ASP A 1 146 ? 2.420 -7.926 -8.913 1.00 95.25 146 ASP A O 1
ATOM 1142 N N . ILE A 1 147 ? 1.035 -7.457 -10.610 1.00 90.25 147 ILE A N 1
ATOM 1143 C CA . ILE A 1 147 ? 1.784 -8.163 -11.656 1.00 90.25 147 ILE A CA 1
ATOM 1144 C C . ILE A 1 147 ? 1.915 -7.231 -12.853 1.00 90.25 147 ILE A C 1
ATOM 1146 O O . ILE A 1 147 ? 0.911 -6.847 -13.465 1.00 90.25 147 ILE A O 1
ATOM 1150 N N . LYS A 1 148 ? 3.162 -6.947 -13.227 1.00 84.50 148 LYS A N 1
ATOM 1151 C CA . LYS A 1 148 ? 3.550 -6.238 -14.448 1.00 84.50 148 LYS A CA 1
ATOM 1152 C C . LYS A 1 148 ? 4.585 -7.084 -15.182 1.00 84.50 148 LYS A C 1
ATOM 1154 O O . LYS A 1 148 ? 5.780 -6.974 -14.919 1.00 84.50 148 LYS A O 1
ATOM 1159 N N . ASN A 1 149 ? 4.120 -7.960 -16.073 1.00 84.00 149 ASN A N 1
ATOM 1160 C CA . ASN A 1 149 ? 4.869 -9.074 -16.686 1.00 84.00 149 ASN A CA 1
ATOM 1161 C C . ASN A 1 149 ? 5.335 -10.154 -15.687 1.00 84.00 149 ASN A C 1
ATOM 1163 O O . ASN A 1 149 ? 5.214 -11.332 -15.988 1.00 84.00 149 ASN A O 1
ATOM 1167 N N . ASN A 1 150 ? 5.807 -9.758 -14.503 1.00 86.06 150 ASN A N 1
ATOM 1168 C CA . ASN A 1 150 ? 6.143 -10.612 -13.362 1.00 86.06 150 ASN A CA 1
ATOM 1169 C C . ASN A 1 150 ? 5.470 -10.074 -12.089 1.00 86.06 150 ASN A C 1
ATOM 1171 O O . ASN A 1 150 ? 4.979 -8.942 -12.091 1.00 86.06 150 ASN A O 1
ATOM 1175 N N . LEU A 1 151 ? 5.453 -10.863 -11.011 1.00 89.69 151 LEU A N 1
ATOM 1176 C CA . LEU A 1 151 ? 4.935 -10.442 -9.706 1.00 89.69 151 LEU A CA 1
ATOM 1177 C C . LEU A 1 151 ? 5.763 -9.264 -9.163 1.00 89.69 151 LEU A C 1
ATOM 1179 O O . LEU A 1 151 ? 6.950 -9.397 -8.864 1.00 89.69 151 LEU A O 1
ATOM 1183 N N . THR A 1 152 ? 5.129 -8.097 -9.074 1.00 92.56 152 THR A N 1
ATOM 1184 C CA . THR A 1 152 ? 5.725 -6.827 -8.639 1.00 92.56 152 THR A CA 1
ATOM 1185 C C . THR A 1 152 ? 5.266 -6.365 -7.254 1.00 92.56 152 THR A C 1
ATOM 1187 O O . THR A 1 152 ? 5.792 -5.385 -6.732 1.00 92.56 152 THR A O 1
ATOM 1190 N N . MET A 1 153 ? 4.316 -7.058 -6.641 1.00 95.69 153 MET A N 1
ATOM 1191 C CA . MET A 1 153 ? 4.023 -6.922 -5.220 1.00 95.69 153 MET A CA 1
ATOM 1192 C C . MET A 1 153 ? 3.332 -8.188 -4.734 1.00 95.69 153 MET A C 1
ATOM 1194 O O . MET A 1 153 ? 2.515 -8.754 -5.462 1.00 95.69 153 MET A O 1
ATOM 1198 N N . ARG A 1 154 ? 3.654 -8.592 -3.509 1.00 96.12 154 ARG A N 1
ATOM 1199 C CA . ARG A 1 154 ? 2.831 -9.492 -2.703 1.00 96.12 154 ARG A CA 1
ATOM 1200 C C . ARG A 1 154 ? 2.751 -8.906 -1.310 1.00 96.12 154 ARG A C 1
ATOM 1202 O O . ARG A 1 154 ? 3.791 -8.704 -0.686 1.00 96.12 154 ARG A O 1
ATOM 1209 N N . PHE A 1 155 ? 1.541 -8.653 -0.837 1.00 97.75 155 PHE A N 1
ATOM 1210 C CA . PHE A 1 155 ? 1.305 -8.064 0.470 1.00 97.75 155 PHE A CA 1
ATOM 1211 C C . PHE A 1 155 ? 0.225 -8.839 1.204 1.00 97.75 155 PHE A C 1
ATOM 1213 O O . PHE A 1 155 ? -0.881 -9.028 0.700 1.00 97.75 155 PHE A O 1
ATOM 1220 N N . VAL A 1 156 ? 0.583 -9.304 2.393 1.00 96.88 156 VAL A N 1
ATOM 1221 C CA . VAL A 1 156 ? -0.304 -9.967 3.336 1.00 96.88 156 VAL A CA 1
ATOM 1222 C C . VAL A 1 156 ? -0.576 -8.977 4.451 1.00 96.88 156 VAL A C 1
ATOM 1224 O O . VAL A 1 156 ? 0.360 -8.506 5.094 1.00 96.88 156 VAL A O 1
ATOM 1227 N N . VAL A 1 157 ? -1.843 -8.658 4.687 1.00 96.69 157 VAL A N 1
ATOM 1228 C CA . VAL A 1 157 ? -2.242 -7.735 5.754 1.00 96.69 157 VAL A CA 1
ATOM 1229 C C . VAL A 1 157 ? -3.680 -8.001 6.170 1.00 96.69 157 VAL A C 1
ATOM 1231 O O . VAL A 1 157 ? -4.503 -8.427 5.362 1.00 96.69 157 VAL A O 1
ATOM 1234 N N . LYS A 1 158 ? -4.002 -7.766 7.443 1.00 94.12 158 LYS A N 1
ATOM 1235 C CA . LYS A 1 158 ? -5.396 -7.809 7.890 1.00 94.12 158 LYS A CA 1
ATOM 1236 C C . LYS A 1 158 ? -6.161 -6.660 7.228 1.00 94.12 158 LYS A C 1
ATOM 1238 O O . LYS A 1 158 ? -5.722 -5.518 7.362 1.00 94.12 158 LYS A O 1
ATOM 1243 N N . PRO A 1 159 ? -7.305 -6.905 6.571 1.00 92.31 159 PRO A N 1
ATOM 1244 C CA . PRO A 1 159 ? -8.061 -5.837 5.920 1.00 92.31 159 PRO A CA 1
ATOM 1245 C C . PRO A 1 159 ? -8.427 -4.681 6.862 1.00 92.31 159 PRO A C 1
ATOM 1247 O O . PRO A 1 159 ? -8.333 -3.525 6.465 1.00 92.31 159 PRO A O 1
ATOM 1250 N N . GLN A 1 160 ? -8.731 -4.974 8.134 1.00 93.31 160 GLN A N 1
ATOM 1251 C CA . GLN A 1 160 ? -9.008 -3.943 9.143 1.00 93.31 160 GLN A CA 1
ATOM 1252 C C . GLN A 1 160 ? -7.847 -2.962 9.343 1.00 93.31 160 GLN A C 1
ATOM 1254 O O . GLN A 1 160 ? -8.084 -1.771 9.514 1.00 93.31 160 GLN A O 1
ATOM 1259 N N . ALA A 1 161 ? -6.600 -3.435 9.281 1.00 96.19 161 ALA A N 1
ATOM 1260 C CA . ALA A 1 161 ? -5.438 -2.559 9.397 1.00 96.19 161 ALA A CA 1
ATOM 1261 C C . ALA A 1 161 ? -5.365 -1.573 8.221 1.00 96.19 161 ALA A C 1
ATOM 1263 O O . ALA A 1 161 ? -5.071 -0.400 8.423 1.00 96.19 161 ALA A O 1
ATOM 1264 N N . LEU A 1 162 ? -5.702 -2.022 7.004 1.00 96.19 162 LEU A N 1
ATOM 1265 C CA . LEU A 1 162 ? -5.788 -1.133 5.843 1.00 96.19 162 LEU A CA 1
ATOM 1266 C C . LEU A 1 162 ? -6.922 -0.122 5.971 1.00 96.19 162 LEU A C 1
ATOM 1268 O O . LEU A 1 162 ? -6.728 1.027 5.603 1.00 96.19 162 LEU A O 1
ATOM 1272 N N . ILE A 1 163 ? -8.082 -0.530 6.483 1.00 95.25 163 ILE A N 1
ATOM 1273 C CA . ILE A 1 163 ? -9.224 0.373 6.680 1.00 95.25 163 ILE A CA 1
ATOM 1274 C C . ILE A 1 163 ? -8.852 1.475 7.671 1.00 95.25 163 ILE A C 1
ATOM 1276 O O . ILE A 1 163 ? -9.020 2.653 7.371 1.00 95.25 163 ILE A O 1
ATOM 1280 N N . ASN A 1 164 ? -8.275 1.099 8.815 1.00 96.44 164 ASN A N 1
ATOM 1281 C CA . ASN A 1 164 ? -7.812 2.058 9.813 1.00 96.44 164 ASN A CA 1
ATOM 1282 C C . ASN A 1 164 ? -6.760 3.005 9.220 1.00 96.44 164 ASN A C 1
ATOM 1284 O O . ASN A 1 164 ? -6.852 4.217 9.399 1.00 96.44 164 ASN A O 1
ATOM 1288 N N . TRP A 1 165 ? -5.797 2.465 8.470 1.00 97.81 165 TRP A N 1
ATOM 1289 C CA . TRP A 1 165 ? -4.758 3.254 7.812 1.00 97.81 165 TRP A CA 1
ATOM 1290 C C . TRP A 1 165 ? -5.321 4.230 6.771 1.00 97.81 165 TRP A C 1
ATOM 1292 O O . TRP A 1 165 ? -4.928 5.392 6.739 1.00 97.81 165 TRP A O 1
ATOM 1302 N N . VAL A 1 166 ? -6.285 3.796 5.957 1.00 96.81 166 VAL A N 1
ATOM 1303 C CA . VAL A 1 166 ? -6.989 4.660 5.000 1.00 96.81 166 VAL A CA 1
ATOM 1304 C C . VAL A 1 166 ? -7.661 5.831 5.714 1.00 96.81 166 VAL A C 1
ATOM 1306 O O . VAL A 1 166 ? -7.481 6.973 5.289 1.00 96.81 166 VAL A O 1
ATOM 1309 N N . SER A 1 167 ? -8.348 5.574 6.830 1.00 95.38 167 SER A N 1
ATOM 1310 C CA . SER A 1 167 ? -8.946 6.635 7.645 1.00 95.38 167 SER A CA 1
ATOM 1311 C C . SER A 1 167 ? -7.892 7.626 8.152 1.00 95.38 167 SER A C 1
ATOM 1313 O O . SER A 1 167 ? -8.098 8.831 8.049 1.00 95.38 167 SER A O 1
ATOM 1315 N N . ARG A 1 168 ? -6.722 7.152 8.611 1.00 96.38 168 ARG A N 1
ATOM 1316 C CA . ARG A 1 168 ? -5.609 8.029 9.033 1.00 96.38 168 ARG A CA 1
ATOM 1317 C C . ARG A 1 168 ? -5.094 8.928 7.919 1.00 96.38 168 ARG A C 1
ATOM 1319 O O . ARG A 1 168 ? -4.773 10.088 8.173 1.00 96.38 168 ARG A O 1
ATOM 1326 N N . ILE A 1 169 ? -5.018 8.412 6.693 1.00 97.00 169 ILE A N 1
ATOM 1327 C CA . ILE A 1 169 ? -4.620 9.220 5.538 1.00 97.00 169 ILE A CA 1
ATOM 1328 C C . ILE A 1 169 ? -5.669 10.303 5.283 1.00 97.00 169 ILE A C 1
ATOM 1330 O O . ILE A 1 169 ? -5.304 11.461 5.107 1.00 97.00 169 ILE A O 1
ATOM 1334 N N . GLN A 1 170 ? -6.956 9.947 5.276 1.00 94.88 170 GLN A N 1
ATOM 1335 C CA . GLN A 1 170 ? -8.046 10.894 5.017 1.00 94.88 170 GLN A CA 1
ATOM 1336 C C . GLN A 1 170 ? -8.134 11.995 6.083 1.00 94.88 170 GLN A C 1
ATOM 1338 O O . GLN A 1 170 ? -8.294 13.159 5.727 1.00 94.88 170 GLN A O 1
ATOM 1343 N N . GLU A 1 171 ? -7.874 11.672 7.355 1.00 94.69 171 GLU A N 1
ATOM 1344 C CA . GLU A 1 171 ? -7.779 12.649 8.454 1.00 94.69 171 GLU A CA 1
ATOM 1345 C C . GLU A 1 171 ? -6.759 13.776 8.180 1.00 94.69 171 GLU A C 1
ATOM 1347 O O . GLU A 1 171 ? -6.877 14.854 8.758 1.00 94.69 171 GLU A O 1
ATOM 1352 N N . ARG A 1 172 ? -5.765 13.570 7.298 1.00 93.56 172 ARG A N 1
ATOM 1353 C CA . ARG A 1 172 ? -4.800 14.617 6.897 1.00 93.56 172 ARG A CA 1
ATOM 1354 C C . ARG A 1 172 ? -5.391 15.675 5.958 1.00 93.56 172 ARG A C 1
ATOM 1356 O O . ARG A 1 172 ? -4.747 16.691 5.719 1.00 93.56 172 ARG A O 1
ATOM 1363 N N . PHE A 1 173 ? -6.578 15.433 5.407 1.00 91.00 173 PHE A N 1
ATOM 1364 C CA . PHE A 1 173 ? -7.232 16.291 4.414 1.00 91.00 173 PHE A CA 1
ATOM 1365 C C . PHE A 1 173 ? -8.547 16.902 4.903 1.00 91.00 173 PHE A C 1
ATOM 1367 O O . PHE A 1 173 ? -9.044 17.834 4.276 1.00 91.00 173 PHE A O 1
ATOM 1374 N N . ASP A 1 174 ? -9.083 16.410 6.020 1.00 81.56 174 ASP A N 1
ATOM 1375 C CA . ASP A 1 174 ? -10.344 16.873 6.611 1.00 81.56 174 ASP A CA 1
ATOM 1376 C C . ASP A 1 174 ? -10.168 18.071 7.575 1.00 81.56 174 ASP A C 1
ATOM 1378 O O . ASP A 1 174 ? -11.102 18.437 8.295 1.00 81.56 174 ASP A O 1
ATOM 1382 N N . SER A 1 175 ? -8.978 18.686 7.599 1.00 55.22 175 SER A N 1
ATOM 1383 C CA . SER A 1 175 ? -8.607 19.833 8.448 1.00 55.22 175 SER A CA 1
ATOM 1384 C C . SER A 1 175 ? -8.773 21.193 7.775 1.00 55.22 175 SER A C 1
ATOM 1386 O O . SER A 1 175 ? -8.261 21.339 6.641 1.00 55.22 175 SER A O 1
#

pLDDT: mean 86.51, std 15.31, range [30.83, 98.38]